Protein AF-B2ID22-F1 (afdb_monomer_lite)

Secondary structure (DSSP, 8-state):
---PPP---PPP---------TTHHHHT-HHHHHHHHHHHHHHHHHHHHHHHHHHHHHHHHHHHHHTT--HHHHHHHHHHHHS-HHHHHHHHHHHHHHHHHTT-

pLDDT: mean 85.1, std 17.38, range [48.84, 98.69]

Organism: Beijerinckia indica subsp. indica (strain ATCC 9039 / DSM 1715 / NCIMB 8712) (NCBI:txid395963)

Sequence (104 aa):
MSEGNPGEASRGNGASRHGGSPHADIAETGVAAEELRQFVERVERLEEEKKALSDDIRDVYAEMKGRGFDVKVVRQIVRMRKQDHAERMEMEAILDLYMSALNM

InterPro domains:
  IPR018753 GapR-like [MF_00797] (27-104)
  IPR042103 Serine-tRNA synthetase, type1, N-terminal domain superfamily [G3DSA:1.10.287.40] (5-103)
  IPR046367 GapR-like, DNA-binding domain [NF010247] (29-104)
  IPR046367 GapR-like, DNA-binding domain [PF10073] (32-103)

Radius of gyration: 31.08 Å; chains: 1; bounding box: 65×51×79 Å

Foldseek 3Di:
DDDDDDDDDDDDDDDDDPPDPPVVVLVVDPVSVVVVVVVVVVVVVVVVVVVVVVVVVVVVLVVCVVVPHDSVVVVVVVVLVVDDPVVSVVVVVVVVVVCVVVVD

Structure (mmCIF, N/CA/C/O backbone):
data_AF-B2ID22-F1
#
_entry.id   AF-B2ID22-F1
#
loop_
_atom_site.group_PDB
_atom_site.id
_atom_site.type_symbol
_atom_site.label_atom_id
_atom_site.label_alt_id
_atom_site.label_comp_id
_atom_site.label_asym_id
_atom_site.label_entity_id
_atom_site.label_seq_id
_atom_site.pdbx_PDB_ins_code
_atom_site.Cartn_x
_atom_site.Cartn_y
_atom_site.Cartn_z
_atom_site.occupancy
_atom_site.B_iso_or_equiv
_atom_site.auth_seq_id
_atom_site.auth_comp_id
_atom_site.auth_asym_id
_atom_site.auth_atom_id
_atom_site.pdbx_PDB_model_num
ATOM 1 N N . MET A 1 1 ? 47.266 -33.633 54.637 1.00 51.62 1 MET A N 1
ATOM 2 C CA . MET A 1 1 ? 46.470 -33.108 53.509 1.00 51.62 1 MET A CA 1
ATOM 3 C C . MET A 1 1 ? 45.950 -31.734 53.893 1.00 51.62 1 MET A C 1
ATOM 5 O O . MET A 1 1 ? 45.006 -31.680 54.663 1.00 51.62 1 MET A O 1
ATOM 9 N N . SER A 1 2 ? 46.614 -30.664 53.449 1.00 50.59 2 SER A N 1
ATOM 10 C CA . SER A 1 2 ? 45.994 -29.369 53.121 1.00 50.59 2 SER A CA 1
ATOM 11 C C . SER A 1 2 ? 47.095 -28.434 52.608 1.00 50.59 2 SER A C 1
ATOM 13 O O . SER A 1 2 ? 47.870 -27.909 53.401 1.00 50.59 2 SER A O 1
ATOM 15 N N . GLU A 1 3 ? 47.195 -28.265 51.292 1.00 48.84 3 GLU A N 1
ATOM 16 C CA . GLU A 1 3 ? 47.912 -27.140 50.686 1.00 48.84 3 GLU A CA 1
ATOM 17 C C . GLU A 1 3 ? 46.856 -26.249 50.030 1.00 48.84 3 GLU A C 1
ATOM 19 O O . GLU A 1 3 ? 46.122 -26.680 49.141 1.00 48.84 3 GLU A O 1
ATOM 24 N N . GLY A 1 4 ? 46.718 -25.030 50.554 1.00 50.22 4 GLY A N 1
ATOM 25 C CA . GLY A 1 4 ? 45.844 -23.998 50.012 1.00 50.22 4 GLY A CA 1
ATOM 26 C C . GLY A 1 4 ? 46.515 -23.297 48.834 1.00 50.22 4 GLY A C 1
ATOM 27 O O . GLY A 1 4 ? 47.669 -22.887 48.924 1.00 50.22 4 GLY A O 1
ATOM 28 N N . ASN A 1 5 ? 45.777 -23.168 47.737 1.00 61.12 5 ASN A N 1
ATOM 29 C CA . ASN A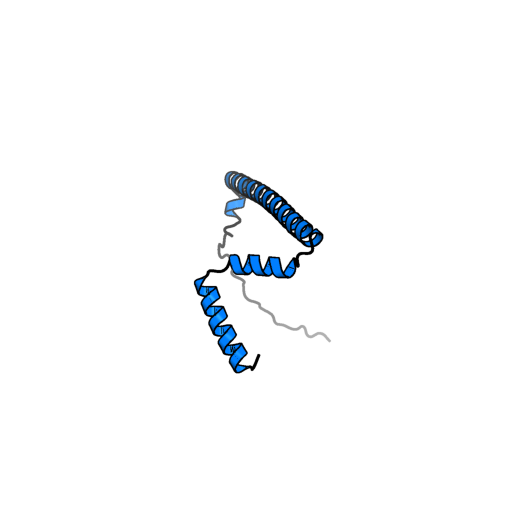 1 5 ? 46.194 -22.496 46.510 1.00 61.12 5 ASN A CA 1
ATOM 30 C C . ASN A 1 5 ? 46.266 -20.963 46.696 1.00 61.12 5 ASN A C 1
ATOM 32 O O . ASN A 1 5 ? 45.266 -20.378 47.124 1.00 61.12 5 ASN A O 1
ATOM 36 N N . PRO A 1 6 ? 47.374 -20.287 46.339 1.00 58.19 6 PRO A N 1
ATOM 37 C CA . PRO A 1 6 ? 47.434 -18.836 46.273 1.00 58.19 6 PRO A CA 1
ATOM 38 C C . PRO A 1 6 ? 47.383 -18.363 44.815 1.00 58.19 6 PRO A C 1
ATOM 40 O O . PRO A 1 6 ? 48.260 -18.679 44.014 1.00 58.19 6 PRO A O 1
ATOM 43 N N . GLY A 1 7 ? 46.407 -17.524 44.482 1.00 56.88 7 GLY A N 1
ATOM 44 C CA . GLY A 1 7 ? 46.483 -16.740 43.255 1.00 56.88 7 GLY A CA 1
ATOM 45 C C . GLY A 1 7 ? 45.133 -16.360 42.691 1.00 56.88 7 GLY A C 1
ATOM 46 O O . GLY A 1 7 ? 44.564 -17.119 41.925 1.00 56.88 7 GLY A O 1
ATOM 47 N N . GLU A 1 8 ? 44.681 -15.152 43.019 1.00 52.84 8 GLU A N 1
ATOM 48 C CA . GLU A 1 8 ? 44.087 -14.244 42.035 1.00 52.84 8 GLU A CA 1
ATOM 49 C C . GLU A 1 8 ? 43.996 -12.841 42.644 1.00 52.84 8 GLU A C 1
ATOM 51 O O . GLU A 1 8 ? 43.046 -12.464 43.326 1.00 52.84 8 GLU A O 1
ATOM 56 N N . ALA A 1 9 ? 45.043 -12.050 42.408 1.00 58.06 9 ALA A N 1
ATOM 57 C CA . ALA A 1 9 ? 44.941 -10.603 42.457 1.00 58.06 9 ALA A CA 1
ATOM 58 C C . ALA A 1 9 ? 44.349 -10.149 41.118 1.00 58.06 9 ALA A C 1
ATOM 60 O O . ALA A 1 9 ? 45.064 -10.110 40.116 1.00 58.06 9 ALA A O 1
ATOM 61 N N . SER A 1 10 ? 43.058 -9.811 41.095 1.00 61.88 10 SER A N 1
ATOM 62 C CA . SER A 1 10 ? 42.459 -9.137 39.943 1.00 61.88 10 SER A CA 1
ATOM 63 C C . SER A 1 10 ? 42.327 -7.644 40.209 1.00 61.88 10 SER A C 1
ATOM 65 O O . SER A 1 10 ? 41.820 -7.192 41.236 1.00 61.88 10 SER A O 1
ATOM 67 N N . ARG A 1 11 ? 42.904 -6.902 39.268 1.00 57.47 11 ARG A N 1
ATOM 68 C CA . ARG A 1 11 ? 43.111 -5.459 39.245 1.00 57.47 11 ARG A CA 1
ATOM 69 C C . ARG A 1 11 ? 41.788 -4.713 39.077 1.00 57.47 11 ARG A C 1
ATOM 71 O O . ARG A 1 11 ? 40.803 -5.252 38.587 1.00 57.47 11 ARG A O 1
ATOM 78 N N . GLY A 1 12 ? 41.817 -3.453 39.504 1.00 55.56 12 GLY A N 1
ATOM 79 C CA . GLY A 1 12 ? 40.656 -2.589 39.648 1.00 55.56 12 GLY A CA 1
ATOM 80 C C . GLY A 1 12 ? 39.870 -2.337 38.366 1.00 55.56 12 GLY A C 1
ATOM 81 O O . GLY A 1 12 ? 40.413 -2.292 37.264 1.00 55.56 12 GLY A O 1
ATOM 82 N N . ASN A 1 13 ? 38.576 -2.102 38.555 1.00 54.66 13 ASN A N 1
ATOM 83 C CA . ASN A 1 13 ? 37.681 -1.654 37.508 1.00 54.66 13 ASN A CA 1
ATOM 84 C C . ASN A 1 13 ? 37.398 -0.161 37.701 1.00 54.66 13 ASN A C 1
ATOM 86 O O . ASN A 1 13 ? 36.584 0.237 38.535 1.00 54.66 13 ASN A O 1
ATOM 90 N N . GLY A 1 14 ? 38.111 0.668 36.939 1.00 55.44 14 GLY A N 1
ATOM 91 C CA . GLY A 1 14 ? 37.731 2.053 36.715 1.00 55.44 14 GLY A CA 1
ATOM 92 C C . GLY A 1 14 ? 36.517 2.087 35.794 1.00 55.44 14 GLY A C 1
ATOM 93 O O . GLY A 1 14 ? 36.643 1.844 34.598 1.00 55.44 14 GLY A O 1
ATOM 94 N N . ALA A 1 15 ? 35.350 2.410 36.339 1.00 55.28 15 ALA A N 1
ATOM 95 C CA . ALA A 1 15 ? 34.157 2.659 35.546 1.00 55.28 15 ALA A CA 1
ATOM 96 C C . ALA A 1 15 ? 33.363 3.818 36.154 1.00 55.28 15 ALA A C 1
ATOM 98 O O . ALA A 1 15 ? 32.457 3.631 36.955 1.00 55.28 15 ALA A O 1
ATOM 99 N N . SER A 1 16 ? 33.702 5.035 35.742 1.00 57.19 16 SER A N 1
ATOM 100 C CA . SER A 1 16 ? 32.707 6.099 35.646 1.00 57.19 16 SER A CA 1
ATOM 101 C C . SER A 1 16 ? 33.025 6.928 34.412 1.00 57.19 16 SER A C 1
ATOM 103 O O . SER A 1 16 ? 33.708 7.948 34.455 1.00 57.19 16 SER A O 1
ATOM 105 N N . ARG A 1 17 ? 32.596 6.404 33.261 1.00 56.25 17 ARG A N 1
ATOM 106 C CA . ARG A 1 17 ? 32.366 7.223 32.077 1.00 56.25 17 ARG A CA 1
ATOM 107 C C . ARG A 1 17 ? 30.904 7.623 32.144 1.00 56.25 17 ARG A C 1
ATOM 109 O O . ARG A 1 17 ? 30.027 6.773 32.039 1.00 56.25 17 ARG A O 1
ATOM 116 N N . HIS A 1 18 ? 30.686 8.906 32.389 1.00 57.88 18 HIS A N 1
ATOM 117 C CA . HIS A 1 18 ? 29.400 9.577 32.337 1.00 57.88 18 HIS A CA 1
ATOM 118 C C . HIS A 1 18 ? 28.819 9.415 30.923 1.00 57.88 18 HIS A C 1
ATOM 120 O O . HIS A 1 18 ? 29.124 10.182 30.016 1.00 57.88 18 HIS A O 1
ATOM 126 N N . GLY A 1 19 ? 28.071 8.335 30.718 1.00 53.31 19 GLY A N 1
ATOM 127 C CA . GLY A 1 19 ? 27.267 8.074 29.534 1.00 53.31 19 GLY A CA 1
ATOM 128 C C . GLY A 1 19 ? 25.810 8.130 29.951 1.00 53.31 19 GLY A C 1
ATOM 129 O O . GLY A 1 19 ? 25.182 7.086 30.104 1.00 53.31 19 GLY A O 1
ATOM 130 N N . GLY A 1 20 ? 25.307 9.340 30.214 1.00 57.25 20 GLY A N 1
ATOM 131 C CA . GLY A 1 20 ? 23.869 9.556 30.336 1.00 57.25 20 GLY A CA 1
ATOM 132 C C . GLY A 1 20 ? 23.217 9.047 29.057 1.00 57.25 20 GLY A C 1
ATOM 133 O O . GLY A 1 20 ? 23.599 9.451 27.958 1.00 57.25 20 GLY A O 1
ATOM 134 N N . SER A 1 21 ? 22.329 8.063 29.189 1.00 61.16 21 SER A N 1
ATOM 135 C CA . SER A 1 21 ? 21.613 7.534 28.036 1.00 61.16 21 SER A CA 1
ATOM 136 C C . SER A 1 21 ? 20.686 8.645 27.538 1.00 61.16 21 SER A C 1
ATOM 138 O O . SER A 1 21 ? 19.933 9.159 28.363 1.00 61.16 21 SER A O 1
ATOM 140 N N . PRO A 1 22 ? 20.672 8.999 26.240 1.00 61.78 22 PRO A N 1
ATOM 141 C CA . PRO A 1 22 ? 19.828 10.081 25.711 1.00 61.78 22 PRO A CA 1
ATOM 142 C C . PRO A 1 22 ? 18.323 9.857 25.954 1.00 61.78 22 PRO A C 1
ATOM 144 O O . PRO A 1 22 ? 17.510 10.753 25.763 1.00 61.78 22 PRO A O 1
ATOM 147 N N . HIS A 1 23 ? 17.941 8.653 26.386 1.00 63.31 23 HIS A N 1
ATOM 148 C CA . HIS A 1 23 ? 16.588 8.299 26.801 1.00 63.31 23 HIS A CA 1
ATOM 149 C C . HIS A 1 23 ? 16.243 8.707 28.244 1.00 63.31 23 HIS A C 1
ATOM 151 O O . HIS A 1 23 ? 15.065 8.879 28.545 1.00 63.31 23 HIS A O 1
ATOM 157 N N . ALA A 1 24 ? 17.232 8.862 29.133 1.00 61.66 24 ALA A N 1
ATOM 158 C CA . ALA A 1 24 ? 17.008 9.273 30.520 1.00 61.66 24 ALA A CA 1
ATOM 159 C C . ALA A 1 24 ? 16.528 10.733 30.596 1.00 61.66 24 ALA A C 1
ATOM 161 O O . ALA A 1 24 ? 15.587 11.029 31.326 1.00 61.66 24 ALA A O 1
ATOM 162 N N . ASP A 1 25 ? 17.084 11.603 29.747 1.00 61.81 25 ASP A N 1
ATOM 163 C CA . ASP A 1 25 ? 16.738 13.030 29.681 1.00 61.81 25 ASP A CA 1
ATOM 164 C C . ASP A 1 25 ? 15.284 13.271 29.216 1.00 61.81 25 ASP A C 1
ATOM 166 O O . ASP A 1 25 ? 14.637 14.238 29.617 1.00 61.81 25 ASP A O 1
ATOM 170 N N . ILE A 1 26 ? 14.733 12.359 28.402 1.00 66.88 26 ILE A N 1
ATOM 171 C CA . ILE A 1 26 ? 13.332 12.391 27.942 1.00 66.88 26 ILE A CA 1
ATOM 172 C C . ILE A 1 26 ? 12.383 12.015 29.091 1.00 66.88 26 ILE A C 1
ATOM 174 O O . ILE A 1 26 ? 11.299 12.579 29.211 1.00 66.88 26 ILE A O 1
ATOM 178 N N . ALA A 1 27 ? 12.780 11.081 29.959 1.00 62.94 27 ALA A N 1
ATOM 179 C CA . ALA A 1 27 ? 11.942 10.608 31.060 1.00 62.94 27 ALA A CA 1
ATOM 180 C C . ALA A 1 27 ? 11.820 11.621 32.216 1.00 62.94 27 ALA A C 1
ATOM 182 O O . ALA A 1 27 ? 10.834 11.587 32.950 1.00 62.94 27 ALA A O 1
ATOM 183 N N . GLU A 1 28 ? 12.790 12.526 32.382 1.00 64.06 28 GLU A N 1
ATOM 184 C CA . GLU A 1 28 ? 12.825 13.471 33.508 1.00 64.06 28 GLU A CA 1
ATOM 185 C C . GLU A 1 28 ? 11.947 14.722 33.316 1.00 64.06 28 GLU A C 1
ATOM 187 O O . GLU A 1 28 ? 11.702 15.450 34.280 1.00 64.06 28 GLU A O 1
ATOM 192 N N . THR A 1 29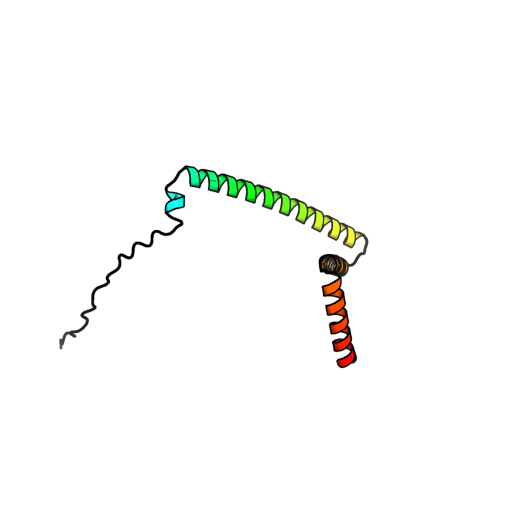 ? 11.410 14.973 32.114 1.00 71.38 29 THR A N 1
ATOM 193 C CA . THR A 1 29 ? 10.598 16.173 31.847 1.00 71.38 29 THR A CA 1
ATOM 194 C C . THR A 1 29 ? 9.130 15.833 31.561 1.00 71.38 29 THR A C 1
ATOM 196 O O . THR A 1 29 ? 8.797 15.088 30.644 1.00 71.38 29 THR A O 1
ATOM 199 N N . GLY A 1 30 ? 8.202 16.425 32.324 1.00 76.38 30 GLY A N 1
ATOM 200 C CA . GLY A 1 30 ? 6.757 16.225 32.117 1.00 76.38 30 GLY A CA 1
ATOM 201 C C . GLY A 1 30 ? 6.252 16.686 30.739 1.00 76.38 30 GLY A C 1
ATOM 202 O O . GLY A 1 30 ? 5.253 16.166 30.250 1.00 76.38 30 GLY A O 1
ATOM 203 N N . VAL A 1 31 ? 6.968 17.614 30.091 1.00 80.25 31 VAL A N 1
ATOM 204 C CA . VAL A 1 31 ? 6.694 18.064 28.714 1.00 80.25 31 VAL A CA 1
ATOM 205 C C . VAL A 1 31 ? 6.997 16.956 27.700 1.00 80.25 31 VAL A C 1
ATOM 207 O O . VAL A 1 31 ? 6.191 16.727 26.804 1.00 80.25 31 VAL A O 1
ATOM 210 N N . ALA A 1 32 ? 8.098 16.218 27.870 1.00 85.12 32 ALA A N 1
ATOM 211 C CA . ALA A 1 32 ? 8.446 15.115 26.977 1.00 85.12 32 ALA A CA 1
ATOM 212 C C . ALA A 1 32 ? 7.477 13.928 27.102 1.00 85.12 32 ALA A C 1
ATOM 214 O O . ALA A 1 32 ? 7.164 13.277 26.106 1.00 85.12 32 ALA A O 1
ATOM 215 N N . ALA A 1 33 ? 6.944 13.669 28.301 1.00 85.94 33 ALA A N 1
ATOM 216 C CA . ALA A 1 33 ? 5.898 12.662 28.487 1.00 85.94 33 ALA A CA 1
ATOM 217 C C . ALA A 1 33 ? 4.597 13.030 27.748 1.00 85.94 33 ALA A C 1
ATOM 219 O O . ALA A 1 33 ? 3.938 12.160 27.181 1.00 85.94 33 ALA A O 1
ATOM 220 N N . GLU A 1 34 ? 4.234 14.314 27.732 1.00 89.81 34 GLU A N 1
ATOM 221 C CA . GLU A 1 34 ? 3.059 14.808 27.011 1.00 89.81 34 GLU A CA 1
ATOM 222 C C . GLU A 1 34 ? 3.244 14.749 25.490 1.00 89.81 34 GLU A C 1
ATOM 224 O O . GLU A 1 34 ? 2.368 14.264 24.776 1.00 89.81 34 GLU A O 1
ATOM 229 N N . GLU A 1 35 ? 4.410 15.157 24.992 1.00 91.50 35 GLU A N 1
ATOM 230 C CA . GLU A 1 35 ? 4.750 15.060 23.572 1.00 91.50 35 GLU A CA 1
ATOM 231 C C . GLU A 1 35 ? 4.753 13.599 23.085 1.00 91.50 35 GLU A C 1
ATOM 233 O O . GLU A 1 35 ? 4.191 13.284 22.032 1.00 91.50 35 GLU A O 1
ATOM 238 N N . LEU A 1 36 ? 5.304 12.676 23.883 1.00 91.25 36 LEU A N 1
ATOM 239 C CA . LEU A 1 36 ? 5.263 11.245 23.581 1.00 91.25 36 LEU A CA 1
AT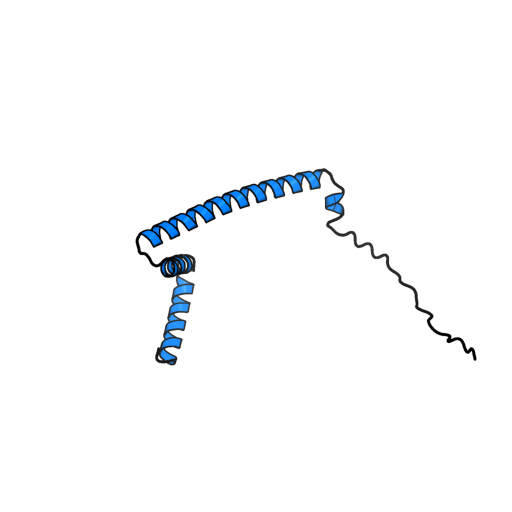OM 240 C C . LEU A 1 36 ? 3.823 10.718 23.499 1.00 91.25 36 LEU A C 1
ATOM 242 O O . LEU A 1 36 ? 3.512 9.980 22.564 1.00 91.25 36 LEU A O 1
ATOM 246 N N . ARG A 1 37 ? 2.938 11.108 24.430 1.00 93.62 37 ARG A N 1
ATOM 247 C CA . ARG A 1 37 ? 1.512 10.731 24.376 1.00 93.62 37 ARG A CA 1
ATOM 248 C C . ARG A 1 37 ? 0.861 11.188 23.075 1.00 93.62 37 ARG A C 1
ATOM 250 O O . ARG A 1 37 ? 0.234 10.375 22.403 1.00 93.62 37 ARG A O 1
ATOM 257 N N . GLN A 1 38 ? 1.092 12.433 22.662 1.00 96.81 38 GLN A N 1
ATOM 258 C CA . GLN A 1 38 ? 0.543 12.963 21.410 1.00 96.81 38 GLN A CA 1
ATOM 259 C C . GLN A 1 38 ? 1.044 12.198 20.176 1.00 96.81 38 GLN A C 1
ATOM 261 O O . GLN A 1 38 ? 0.275 11.950 19.242 1.00 96.81 38 GLN A O 1
ATOM 266 N N . PHE A 1 39 ? 2.320 11.793 20.157 1.00 97.56 39 PHE A N 1
ATOM 267 C CA . PHE A 1 39 ? 2.841 10.937 19.090 1.00 97.56 39 PHE A CA 1
ATOM 268 C C . PHE A 1 39 ? 2.182 9.555 19.082 1.00 97.56 39 PHE A C 1
ATOM 270 O O . PHE A 1 39 ? 1.789 9.094 18.010 1.00 97.56 39 PHE A O 1
ATOM 277 N N . VAL A 1 40 ? 2.038 8.916 20.247 1.00 98.06 40 VAL A N 1
ATOM 278 C CA . VAL A 1 40 ? 1.406 7.592 20.378 1.00 98.06 40 VAL A CA 1
ATOM 279 C C . VAL A 1 40 ? -0.043 7.635 19.901 1.00 98.06 40 VAL A C 1
ATOM 281 O O . VAL A 1 40 ? -0.391 6.891 18.989 1.00 98.06 40 VAL A O 1
ATOM 284 N N . GLU A 1 41 ? -0.850 8.566 20.408 1.00 98.44 41 GLU A N 1
ATOM 285 C CA . GLU A 1 41 ? -2.262 8.712 20.023 1.00 98.44 41 GLU A CA 1
ATOM 286 C C . GLU A 1 41 ? -2.425 8.949 18.514 1.00 98.44 41 GLU A C 1
ATOM 288 O O . GLU A 1 41 ? -3.328 8.418 17.861 1.00 98.44 41 GLU A O 1
ATOM 293 N N . ARG A 1 42 ? -1.521 9.735 17.914 1.00 98.50 42 ARG A N 1
ATOM 294 C CA . ARG A 1 42 ? -1.520 9.964 16.467 1.00 98.50 42 ARG A CA 1
ATOM 295 C C . ARG A 1 42 ? -1.169 8.696 15.686 1.00 98.50 42 ARG A C 1
ATOM 297 O O . ARG A 1 42 ? -1.762 8.476 14.631 1.00 98.50 42 ARG A O 1
ATOM 304 N N . VAL A 1 43 ? -0.214 7.893 16.156 1.00 98.50 43 VAL A N 1
ATOM 305 C CA . VAL A 1 43 ? 0.155 6.617 15.521 1.00 98.50 43 VAL A CA 1
ATOM 306 C C . VAL A 1 43 ? -0.978 5.603 15.638 1.00 98.50 43 VAL A C 1
ATOM 308 O O . VAL A 1 43 ? -1.299 4.963 14.641 1.00 98.50 43 VAL A O 1
ATOM 311 N N . GLU A 1 44 ? -1.617 5.489 16.801 1.00 98.50 44 GLU A N 1
ATOM 312 C CA . GLU A 1 44 ? -2.743 4.572 17.014 1.00 98.50 44 GLU A CA 1
ATOM 313 C C . GLU A 1 44 ? -3.898 4.877 16.059 1.00 98.50 44 GLU A C 1
ATOM 315 O O . GLU A 1 44 ? -4.351 3.983 15.344 1.00 98.50 44 GLU A O 1
ATOM 320 N N . ARG A 1 45 ? -4.284 6.153 15.933 1.00 98.56 45 ARG A N 1
ATOM 321 C CA . ARG A 1 45 ? -5.298 6.568 14.953 1.00 98.56 45 ARG A CA 1
ATOM 322 C C . ARG A 1 45 ? -4.904 6.200 13.517 1.00 98.56 45 ARG A C 1
ATOM 324 O O . ARG A 1 45 ? -5.729 5.696 12.761 1.00 98.56 45 ARG A O 1
ATOM 331 N N . LEU A 1 46 ? -3.645 6.424 13.130 1.00 98.69 46 LEU A N 1
ATOM 332 C CA . LEU A 1 46 ? -3.161 6.074 11.788 1.00 98.69 46 LEU A CA 1
ATOM 333 C C . LEU A 1 46 ? -3.141 4.556 11.545 1.00 98.69 46 LEU A C 1
ATOM 335 O O . LEU A 1 46 ? -3.403 4.115 10.426 1.00 98.69 46 LEU A O 1
ATOM 339 N N . GLU A 1 47 ? -2.846 3.743 12.561 1.00 98.62 47 GLU A N 1
ATOM 340 C CA . GLU A 1 47 ? -2.917 2.281 12.455 1.00 98.62 47 GLU A CA 1
ATOM 341 C C . GLU A 1 47 ? -4.368 1.788 12.338 1.00 98.62 47 GLU A C 1
ATOM 343 O O . GLU A 1 47 ? -4.634 0.864 11.564 1.00 98.62 47 GLU A O 1
ATOM 348 N N . GLU A 1 48 ? -5.325 2.429 13.013 1.00 98.50 48 GLU A N 1
ATOM 349 C CA . GLU A 1 48 ? -6.755 2.154 12.827 1.00 98.50 48 GLU A CA 1
ATOM 350 C C . GLU A 1 48 ? -7.223 2.492 11.403 1.00 98.50 48 GLU A C 1
ATOM 352 O O . GLU A 1 48 ? -7.843 1.653 10.744 1.00 98.50 48 GLU A O 1
ATOM 357 N N . GLU A 1 49 ? -6.865 3.671 10.883 1.00 98.50 49 GLU A N 1
ATOM 358 C CA . GLU A 1 49 ? -7.171 4.083 9.504 1.00 98.50 49 GLU A CA 1
ATOM 359 C C . GLU A 1 49 ? -6.551 3.120 8.475 1.00 98.50 49 GLU A C 1
ATOM 361 O O . GLU A 1 49 ? -7.209 2.671 7.532 1.00 98.50 49 GLU A O 1
ATOM 366 N N . LYS A 1 50 ? -5.286 2.733 8.679 1.00 98.19 50 LYS A N 1
ATOM 367 C CA . LYS A 1 50 ? -4.582 1.756 7.837 1.00 98.19 50 LYS A CA 1
ATOM 368 C C . LYS A 1 50 ? -5.245 0.384 7.875 1.00 98.19 50 LYS A C 1
ATOM 370 O O . LYS A 1 50 ? -5.282 -0.295 6.843 1.00 98.19 50 LYS A O 1
ATOM 375 N N . LYS A 1 51 ? -5.751 -0.042 9.034 1.00 98.25 51 LYS A N 1
ATOM 376 C CA . LYS A 1 51 ? -6.496 -1.294 9.170 1.00 98.25 51 LYS A CA 1
ATOM 377 C C . LYS A 1 51 ? -7.806 -1.221 8.395 1.00 98.25 51 LYS A C 1
ATOM 379 O O . LYS A 1 51 ? -8.032 -2.097 7.570 1.00 98.25 51 LYS A O 1
ATOM 384 N N . ALA A 1 52 ? -8.602 -0.168 8.578 1.00 98.44 52 ALA A N 1
ATOM 385 C CA . ALA A 1 52 ? -9.849 0.024 7.837 1.00 98.44 52 ALA A CA 1
ATOM 386 C C . ALA A 1 52 ? -9.617 -0.035 6.316 1.00 98.44 52 ALA A C 1
ATOM 388 O O . ALA A 1 52 ? -10.241 -0.832 5.622 1.00 98.44 52 ALA A O 1
ATOM 389 N N . LEU A 1 53 ? -8.611 0.688 5.814 1.00 98.50 53 LEU A N 1
ATOM 390 C CA . LEU A 1 53 ? -8.259 0.660 4.393 1.00 98.50 53 LEU A CA 1
ATOM 391 C C . LEU A 1 53 ? -7.777 -0.725 3.924 1.00 98.50 53 LEU A C 1
ATOM 393 O O . LEU A 1 53 ? -8.051 -1.150 2.802 1.00 98.50 53 LEU A O 1
ATOM 397 N N . SER A 1 54 ? -7.030 -1.440 4.767 1.00 98.25 54 SER A N 1
ATOM 398 C CA . SER A 1 54 ? -6.586 -2.804 4.461 1.00 98.25 54 SER A CA 1
ATOM 399 C C . SER A 1 54 ? -7.760 -3.776 4.373 1.00 98.25 54 SER A C 1
ATOM 401 O O . SER A 1 54 ? -7.715 -4.706 3.565 1.00 98.25 54 SER A O 1
ATOM 403 N N . ASP A 1 55 ? -8.790 -3.575 5.187 1.00 98.62 55 ASP A N 1
ATOM 404 C CA . ASP A 1 55 ? -10.003 -4.388 5.218 1.00 98.62 55 ASP A CA 1
ATOM 405 C C . ASP A 1 55 ? -10.833 -4.127 3.956 1.00 98.62 55 ASP A C 1
ATOM 407 O O . ASP A 1 55 ? -11.132 -5.078 3.233 1.00 98.62 55 ASP A O 1
ATOM 411 N N . ASP A 1 56 ? -11.024 -2.860 3.582 1.00 98.69 56 ASP A N 1
ATOM 412 C CA . ASP A 1 56 ? -11.680 -2.474 2.327 1.00 98.69 56 ASP A CA 1
ATOM 413 C C . ASP A 1 56 ? -10.983 -3.090 1.099 1.00 98.69 56 ASP A C 1
ATOM 415 O O . ASP A 1 56 ? -11.617 -3.661 0.208 1.00 98.69 56 ASP A O 1
ATOM 419 N N . ILE A 1 57 ? -9.645 -3.047 1.051 1.00 98.25 57 ILE A N 1
ATOM 420 C CA . ILE A 1 57 ? -8.867 -3.675 -0.030 1.00 98.25 57 ILE A CA 1
ATOM 421 C C . ILE A 1 57 ? -9.101 -5.194 -0.068 1.00 98.25 57 ILE A C 1
ATOM 423 O O . ILE A 1 57 ? -9.156 -5.787 -1.153 1.00 98.25 57 ILE A O 1
ATOM 427 N N . ARG A 1 58 ? -9.208 -5.853 1.094 1.00 98.25 58 ARG A N 1
ATOM 428 C CA . ARG A 1 58 ? -9.488 -7.296 1.167 1.00 98.25 58 ARG A CA 1
ATOM 429 C C . ARG A 1 58 ? -10.872 -7.615 0.616 1.00 98.25 58 ARG A C 1
ATOM 431 O O . ARG A 1 58 ? -10.979 -8.582 -0.142 1.00 98.25 58 ARG A O 1
ATOM 438 N N . ASP A 1 59 ? -11.869 -6.798 0.924 1.00 98.56 59 ASP A N 1
ATOM 439 C CA . ASP A 1 59 ? -13.240 -6.985 0.453 1.00 98.56 59 ASP A CA 1
ATOM 440 C C . ASP A 1 59 ? -13.346 -6.810 -1.065 1.00 98.56 59 ASP A C 1
ATOM 442 O O . ASP A 1 59 ? -13.938 -7.658 -1.735 1.00 98.56 59 ASP A O 1
ATOM 446 N N . VAL A 1 60 ? -12.649 -5.828 -1.650 1.00 98.50 60 VAL A N 1
ATOM 447 C CA . VAL A 1 60 ? -12.569 -5.683 -3.118 1.00 98.50 60 VAL A CA 1
ATOM 448 C C . VAL A 1 60 ? -11.952 -6.924 -3.773 1.00 98.50 60 VAL A C 1
ATOM 450 O O . VAL A 1 60 ? -12.459 -7.428 -4.778 1.00 98.50 60 VAL A O 1
ATOM 453 N N . TYR A 1 61 ? -10.869 -7.473 -3.212 1.00 98.44 61 TYR A N 1
ATOM 454 C CA . TYR A 1 61 ? -10.295 -8.718 -3.735 1.00 98.44 61 TYR A CA 1
ATOM 455 C C . TYR A 1 61 ? -11.240 -9.918 -3.567 1.00 98.44 61 TYR A C 1
ATOM 457 O O . TYR A 1 61 ? -11.249 -10.810 -4.420 1.00 98.44 61 TYR A O 1
ATOM 465 N N . ALA A 1 62 ? -12.029 -9.966 -2.493 1.00 98.38 62 ALA A N 1
ATOM 466 C CA . ALA A 1 62 ? -13.028 -11.011 -2.289 1.00 98.38 62 ALA A CA 1
ATOM 467 C C . ALA A 1 62 ? -14.172 -10.904 -3.312 1.00 98.38 62 ALA A C 1
ATOM 469 O O . ALA A 1 62 ? -14.561 -11.917 -3.899 1.00 98.38 62 ALA A O 1
ATOM 470 N N . GLU A 1 63 ? -14.642 -9.691 -3.605 1.00 98.56 63 GLU A N 1
ATOM 471 C CA . GLU A 1 63 ? -15.634 -9.407 -4.645 1.00 98.56 63 GLU A CA 1
ATOM 472 C C . GLU A 1 63 ? -15.138 -9.856 -6.027 1.00 98.56 63 GLU A C 1
ATOM 474 O O . GLU A 1 63 ? -15.845 -10.560 -6.752 1.00 98.56 63 GLU A O 1
ATOM 479 N N . MET A 1 64 ? -13.887 -9.532 -6.372 1.00 98.50 64 MET A N 1
ATOM 480 C CA . MET A 1 64 ? -13.245 -9.999 -7.606 1.00 98.50 64 MET A CA 1
ATOM 481 C C . MET A 1 64 ? -13.236 -11.528 -7.701 1.00 98.50 64 MET A C 1
ATOM 483 O O . MET A 1 64 ? -13.569 -12.087 -8.747 1.00 98.50 64 MET A O 1
ATOM 487 N N . LYS A 1 65 ? -12.911 -12.220 -6.603 1.00 97.88 65 LYS A N 1
ATOM 488 C CA . LYS A 1 65 ? -12.938 -13.686 -6.557 1.00 97.88 65 LYS A CA 1
ATOM 489 C C . LYS A 1 65 ? -14.347 -14.235 -6.794 1.00 97.88 65 LYS A C 1
ATOM 491 O O . LYS A 1 65 ? -14.501 -15.177 -7.564 1.00 97.88 65 LYS A O 1
ATOM 496 N N . GLY A 1 66 ? -15.367 -13.642 -6.168 1.00 98.12 66 GLY A N 1
ATOM 497 C CA . GLY A 1 66 ? -16.772 -14.024 -6.361 1.00 98.12 66 GLY A CA 1
ATOM 498 C C . GLY A 1 66 ? -17.262 -13.828 -7.800 1.00 98.12 66 GLY A C 1
ATOM 499 O O . GLY A 1 66 ? -18.132 -14.559 -8.262 1.00 98.12 66 GLY A O 1
ATOM 500 N N . ARG A 1 67 ? -16.650 -12.890 -8.531 1.00 98.44 67 ARG A N 1
ATOM 501 C CA . ARG A 1 67 ? -16.894 -12.634 -9.960 1.00 98.44 67 ARG A CA 1
ATOM 502 C C . ARG A 1 67 ? -16.054 -13.498 -10.909 1.00 98.44 67 ARG A C 1
ATOM 504 O O . ARG A 1 67 ? -16.190 -13.357 -12.119 1.00 98.44 67 ARG A O 1
ATOM 511 N N . GLY A 1 68 ? -15.201 -14.379 -10.386 1.00 98.06 68 GLY A N 1
ATOM 512 C CA . GLY A 1 68 ? -14.392 -15.307 -11.183 1.00 98.06 68 GLY A CA 1
ATOM 513 C C . GLY A 1 68 ? -13.032 -14.772 -11.642 1.00 98.06 68 GLY A C 1
ATOM 514 O O . GLY A 1 68 ? -12.380 -15.420 -12.457 1.00 98.06 68 GLY A O 1
ATOM 515 N N . PHE A 1 69 ? -12.568 -13.628 -11.132 1.00 98.50 69 PHE A N 1
ATOM 516 C CA . PHE A 1 69 ? -11.218 -13.138 -11.429 1.00 98.50 69 PHE A CA 1
ATOM 517 C C . PHE A 1 69 ? -10.149 -13.885 -10.614 1.00 98.50 69 PHE A C 1
ATOM 51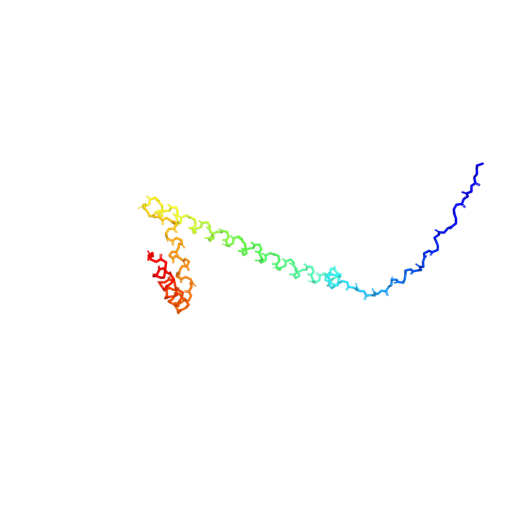9 O O . PHE A 1 69 ? -10.332 -14.165 -9.425 1.00 98.50 69 PHE A O 1
ATOM 526 N N . ASP A 1 70 ? -8.982 -14.131 -11.221 1.00 98.00 70 ASP A N 1
ATOM 527 C CA . ASP A 1 70 ? -7.811 -14.633 -10.495 1.00 98.00 70 ASP A CA 1
ATOM 528 C C . ASP A 1 70 ? -7.154 -13.505 -9.682 1.00 98.00 70 ASP A C 1
ATOM 530 O O . ASP A 1 70 ? -6.396 -12.671 -10.185 1.00 98.00 70 ASP A O 1
ATOM 534 N N . VAL A 1 71 ? -7.424 -13.505 -8.377 1.00 98.00 71 VAL A N 1
ATOM 535 C CA . VAL A 1 71 ? -6.896 -12.515 -7.429 1.00 98.00 71 VAL A CA 1
ATOM 536 C C . VAL A 1 71 ? -5.362 -12.500 -7.374 1.00 98.00 71 VAL A C 1
ATOM 538 O O . VAL A 1 71 ? -4.780 -11.449 -7.100 1.00 98.00 71 VAL A O 1
ATOM 541 N N . LYS A 1 72 ? -4.672 -13.622 -7.629 1.00 97.25 72 LYS A N 1
ATOM 542 C CA . LYS A 1 72 ? -3.199 -13.655 -7.628 1.00 97.25 72 LYS A CA 1
ATOM 543 C C . LYS A 1 72 ? -2.647 -12.856 -8.803 1.00 97.25 72 LYS A C 1
ATOM 545 O O . LYS A 1 72 ? -1.754 -12.033 -8.599 1.00 97.25 72 LYS A O 1
ATOM 550 N N . VAL A 1 73 ? -3.229 -13.041 -9.988 1.00 98.12 73 VAL A N 1
ATOM 551 C CA . VAL A 1 73 ? -2.862 -12.289 -11.197 1.00 98.12 73 VAL A CA 1
ATOM 552 C C . VAL A 1 73 ? -3.173 -10.804 -11.014 1.00 98.12 73 VAL A C 1
ATOM 554 O O . VAL A 1 73 ? -2.316 -9.961 -11.273 1.00 98.12 73 VAL A O 1
ATOM 557 N N . VAL A 1 74 ? -4.340 -10.451 -10.465 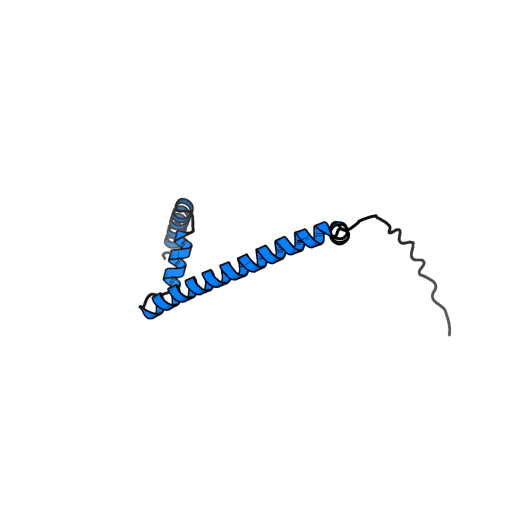1.00 97.81 74 VAL A N 1
ATOM 558 C CA . VAL A 1 74 ? -4.677 -9.038 -10.201 1.00 97.81 74 VAL A CA 1
ATOM 559 C C . VAL A 1 74 ? -3.693 -8.394 -9.216 1.00 97.81 74 VAL A C 1
ATOM 561 O O . VAL A 1 74 ? -3.238 -7.273 -9.445 1.00 97.81 74 VAL A O 1
ATOM 564 N N . ARG A 1 75 ? -3.284 -9.093 -8.148 1.00 97.12 75 ARG A N 1
ATOM 565 C CA . ARG A 1 75 ? -2.249 -8.588 -7.224 1.00 97.12 75 ARG A CA 1
ATOM 566 C C . ARG A 1 75 ? -0.911 -8.356 -7.923 1.00 97.12 75 ARG A C 1
ATOM 568 O O . ARG A 1 75 ? -0.217 -7.397 -7.583 1.00 97.12 75 ARG A O 1
ATOM 575 N N . GLN A 1 76 ? -0.542 -9.208 -8.879 1.00 96.31 76 GLN A N 1
ATOM 576 C CA . GLN A 1 76 ? 0.646 -8.996 -9.703 1.00 96.31 76 GLN A CA 1
ATOM 577 C C . GLN A 1 76 ? 0.495 -7.737 -10.564 1.00 96.31 76 GLN A C 1
ATOM 579 O O . GLN A 1 76 ? 1.392 -6.900 -10.546 1.00 96.31 76 GLN A O 1
ATOM 584 N N . ILE A 1 77 ? -0.659 -7.530 -11.209 1.00 95.62 77 ILE A N 1
ATOM 585 C CA . ILE A 1 77 ? -0.955 -6.304 -11.971 1.00 95.62 77 ILE A CA 1
ATOM 586 C C . ILE A 1 77 ? -0.816 -5.059 -11.090 1.00 95.62 77 ILE A C 1
ATOM 588 O O . ILE A 1 77 ? -0.144 -4.106 -11.479 1.00 95.62 77 ILE A O 1
ATOM 592 N N . VAL A 1 78 ? -1.389 -5.060 -9.884 1.00 96.06 78 VAL A N 1
ATOM 593 C CA . VAL A 1 78 ? -1.275 -3.925 -8.952 1.00 96.06 78 VAL A CA 1
ATOM 594 C C . VAL A 1 78 ? 0.183 -3.657 -8.568 1.00 96.06 78 VAL A C 1
ATOM 596 O O . VAL A 1 78 ? 0.578 -2.497 -8.493 1.00 96.06 78 VAL A O 1
ATOM 599 N N . ARG A 1 79 ? 1.001 -4.697 -8.348 1.00 93.94 79 ARG A N 1
ATOM 600 C CA . ARG A 1 79 ? 2.442 -4.533 -8.081 1.00 93.94 79 ARG A CA 1
ATOM 601 C C . ARG A 1 79 ? 3.185 -3.954 -9.280 1.00 93.94 79 ARG A C 1
ATOM 603 O O . ARG A 1 79 ? 3.903 -2.978 -9.101 1.00 93.94 79 ARG A O 1
ATOM 610 N N . MET A 1 80 ? 2.961 -4.492 -10.479 1.00 91.31 80 MET A N 1
ATOM 611 C CA . MET A 1 80 ? 3.576 -3.984 -11.711 1.00 91.31 80 MET A CA 1
ATOM 612 C C . MET A 1 80 ? 3.235 -2.506 -11.920 1.00 91.31 80 MET A C 1
ATOM 614 O O . MET A 1 80 ? 4.116 -1.702 -12.194 1.00 91.31 80 MET A O 1
ATOM 618 N N . ARG A 1 81 ? 1.977 -2.112 -11.685 1.00 92.75 81 ARG A N 1
ATOM 619 C CA . ARG A 1 81 ? 1.520 -0.716 -11.809 1.00 92.75 81 ARG A CA 1
ATOM 620 C C . ARG A 1 81 ? 2.139 0.253 -10.798 1.00 92.75 81 ARG A C 1
ATOM 622 O O . ARG A 1 81 ? 2.058 1.454 -11.026 1.00 92.75 81 ARG A O 1
ATOM 629 N N . LYS A 1 82 ? 2.701 -0.240 -9.689 1.00 93.12 82 LYS A N 1
ATOM 630 C CA . LYS A 1 82 ? 3.414 0.585 -8.697 1.00 93.12 82 LYS A CA 1
ATOM 631 C C . LYS A 1 82 ? 4.883 0.811 -9.052 1.00 93.12 82 LYS A C 1
ATOM 633 O O . LYS A 1 82 ? 5.483 1.722 -8.497 1.00 93.12 82 LYS A O 1
ATOM 638 N N . GLN A 1 83 ? 5.455 -0.030 -9.909 1.00 89.12 83 GLN A N 1
ATOM 639 C CA . GLN A 1 83 ? 6.834 0.114 -10.371 1.00 89.12 83 GLN A CA 1
ATOM 640 C C . GLN A 1 83 ? 6.925 1.223 -11.415 1.00 89.12 83 GLN A C 1
ATOM 642 O O . GLN A 1 83 ? 5.984 1.400 -12.202 1.00 89.12 83 GLN A O 1
ATOM 647 N N . ASP A 1 84 ? 8.065 1.915 -11.445 1.00 92.31 84 ASP A N 1
ATOM 648 C CA . ASP A 1 84 ? 8.366 2.878 -12.497 1.00 92.31 84 ASP A CA 1
ATOM 649 C C . ASP A 1 84 ? 8.309 2.206 -13.877 1.00 92.31 84 ASP A C 1
ATOM 651 O O . ASP A 1 84 ? 8.646 1.031 -14.048 1.00 92.31 84 ASP A O 1
ATOM 655 N N . HIS A 1 85 ? 7.802 2.940 -14.867 1.00 89.25 85 HIS A N 1
ATOM 656 C CA . HIS A 1 85 ? 7.595 2.385 -16.199 1.00 89.25 85 HIS A CA 1
ATOM 657 C C . HIS A 1 85 ? 8.922 2.092 -16.904 1.00 89.25 85 HIS A C 1
ATOM 659 O O . HIS A 1 85 ? 9.028 1.069 -17.575 1.00 89.25 85 HIS A O 1
ATOM 665 N N . ALA A 1 86 ? 9.922 2.966 -16.767 1.00 92.06 86 ALA A N 1
ATOM 666 C CA . ALA A 1 86 ? 11.214 2.779 -17.413 1.00 92.06 86 ALA A CA 1
ATOM 667 C C . ALA A 1 86 ? 11.969 1.605 -16.781 1.00 92.06 86 ALA A C 1
ATOM 669 O O . ALA A 1 86 ? 12.423 0.726 -17.510 1.00 92.06 86 ALA A O 1
ATOM 670 N N . GLU A 1 87 ? 11.995 1.528 -15.446 1.00 92.31 87 GLU A N 1
ATOM 671 C CA . GLU A 1 87 ? 12.594 0.392 -14.727 1.00 92.31 87 GLU A CA 1
ATOM 672 C C . GLU A 1 87 ? 11.944 -0.941 -15.125 1.00 92.31 87 GLU A C 1
ATOM 674 O O . GLU A 1 87 ? 12.627 -1.947 -15.316 1.00 92.31 87 GLU A O 1
ATOM 679 N N . ARG A 1 88 ? 10.613 -0.966 -15.293 1.00 90.94 88 ARG A N 1
ATOM 680 C CA . ARG A 1 88 ? 9.900 -2.175 -15.724 1.00 90.94 88 ARG A CA 1
ATOM 681 C C . ARG A 1 88 ? 10.297 -2.602 -17.134 1.00 90.94 88 ARG A C 1
ATOM 683 O O . ARG A 1 88 ? 10.581 -3.776 -17.337 1.00 90.94 88 ARG A O 1
ATOM 690 N N . MET A 1 89 ? 10.337 -1.664 -18.078 1.00 92.94 89 MET A N 1
ATOM 691 C CA . MET A 1 89 ? 10.728 -1.945 -19.463 1.00 92.94 89 MET A CA 1
ATOM 692 C C . MET A 1 89 ? 12.171 -2.455 -19.557 1.00 92.94 89 MET A C 1
ATOM 694 O O . MET A 1 89 ? 12.453 -3.365 -20.332 1.00 92.94 89 MET A O 1
ATOM 698 N N . GLU A 1 90 ? 13.084 -1.893 -18.761 1.00 94.25 90 GLU A N 1
ATOM 699 C CA . GLU A 1 90 ? 14.472 -2.356 -18.695 1.00 94.25 90 GLU A CA 1
ATOM 700 C C . GLU A 1 90 ? 14.556 -3.790 -18.156 1.00 94.25 90 GLU A C 1
ATOM 702 O O . GLU A 1 90 ? 15.205 -4.644 -18.761 1.00 94.25 90 GLU A O 1
ATOM 707 N N . MET A 1 91 ? 13.844 -4.087 -17.063 1.00 92.38 91 MET A N 1
ATOM 708 C CA . MET A 1 91 ? 13.776 -5.445 -16.519 1.00 92.38 91 MET A CA 1
ATOM 709 C C . MET A 1 91 ? 13.153 -6.439 -17.503 1.00 92.38 91 MET A C 1
ATOM 711 O O . MET A 1 91 ? 13.652 -7.556 -17.611 1.00 92.38 91 MET A O 1
ATOM 715 N N . GLU A 1 92 ? 12.090 -6.058 -18.216 1.00 93.81 92 GLU A N 1
ATOM 716 C CA . GLU A 1 92 ? 11.454 -6.898 -19.240 1.00 93.81 92 GLU A CA 1
ATOM 717 C C . GLU A 1 92 ? 12.428 -7.206 -20.386 1.00 93.81 92 GLU A C 1
ATOM 719 O O . GLU A 1 92 ? 12.574 -8.365 -20.763 1.00 93.81 92 GLU A O 1
ATOM 724 N N . ALA A 1 93 ? 13.185 -6.215 -20.866 1.00 96.75 93 ALA A N 1
ATOM 725 C CA . ALA A 1 93 ? 14.194 -6.428 -21.905 1.00 96.75 93 ALA A CA 1
ATOM 726 C C . ALA A 1 93 ? 15.315 -7.388 -21.459 1.00 96.75 93 ALA A C 1
ATOM 728 O O . ALA A 1 93 ? 15.758 -8.240 -22.232 1.00 96.75 93 ALA A O 1
ATOM 729 N N . ILE A 1 94 ? 15.771 -7.272 -20.207 1.00 97.00 94 ILE A N 1
ATOM 730 C CA . ILE A 1 94 ? 16.776 -8.180 -19.632 1.00 97.00 94 ILE A CA 1
ATOM 731 C C . ILE A 1 94 ? 16.197 -9.588 -19.452 1.00 97.00 94 ILE A C 1
ATOM 733 O O . ILE A 1 94 ? 16.878 -10.578 -19.728 1.00 97.00 94 ILE A O 1
ATOM 737 N N . LEU A 1 95 ? 14.948 -9.691 -18.994 1.00 96.19 95 LEU A N 1
ATOM 738 C CA . LEU A 1 95 ? 14.267 -10.966 -18.807 1.00 96.19 95 LEU A CA 1
ATOM 739 C C . LEU A 1 95 ? 14.123 -11.712 -20.134 1.00 96.19 95 LEU A C 1
ATOM 741 O O . LEU A 1 95 ? 14.492 -12.883 -20.196 1.00 96.19 95 LEU A O 1
ATOM 745 N N . ASP A 1 96 ? 13.663 -11.031 -21.183 1.00 97.12 96 ASP A N 1
ATOM 746 C CA . ASP A 1 96 ? 13.525 -11.596 -22.527 1.00 97.12 96 ASP A CA 1
ATOM 747 C C . ASP A 1 96 ? 14.872 -12.083 -23.072 1.00 97.12 96 ASP A C 1
ATOM 749 O O . ASP A 1 96 ? 14.964 -13.186 -23.616 1.00 97.12 96 ASP A O 1
ATOM 753 N N . LEU A 1 97 ? 15.946 -11.309 -22.868 1.00 97.38 97 LEU A N 1
ATOM 754 C CA . LEU A 1 97 ? 17.301 -11.722 -23.240 1.00 97.38 97 LEU A CA 1
ATOM 755 C C . LEU A 1 97 ? 17.704 -13.029 -22.539 1.00 97.38 97 LEU A C 1
ATOM 757 O O . LEU A 1 97 ? 18.255 -13.932 -23.171 1.00 97.38 97 LEU A O 1
ATOM 761 N N . TYR A 1 98 ? 17.433 -13.144 -21.239 1.00 98.06 98 TYR A N 1
ATOM 762 C CA . TYR A 1 98 ? 17.767 -14.342 -20.471 1.00 98.06 98 TYR A CA 1
ATOM 763 C C . TYR A 1 98 ? 16.877 -15.534 -20.823 1.00 98.06 98 TYR A C 1
ATOM 765 O O . TYR A 1 98 ? 17.395 -16.640 -20.956 1.00 98.06 98 TYR A O 1
ATOM 773 N N . MET A 1 99 ? 15.575 -15.339 -21.029 1.00 97.69 99 MET A N 1
ATOM 774 C CA . MET A 1 99 ? 14.670 -16.404 -21.475 1.00 97.69 99 MET A CA 1
ATOM 775 C C . MET A 1 99 ? 15.084 -16.936 -22.847 1.00 97.69 99 MET A C 1
ATOM 777 O O . MET A 1 99 ? 15.242 -18.146 -23.010 1.00 97.69 99 MET A O 1
ATOM 781 N N . SER A 1 100 ? 15.403 -16.039 -23.787 1.00 96.94 100 SER A N 1
ATOM 782 C CA . SER A 1 100 ? 15.934 -16.414 -25.097 1.00 96.94 100 SER A CA 1
ATOM 783 C C . SER A 1 100 ? 17.227 -17.225 -24.982 1.00 96.94 100 SER A C 1
ATOM 785 O O . SER A 1 100 ? 17.356 -18.251 -25.647 1.00 96.94 100 SER A O 1
ATOM 787 N N . ALA A 1 101 ? 18.161 -16.826 -24.113 1.00 97.06 101 ALA A N 1
ATOM 788 C CA . ALA A 1 101 ? 19.401 -17.571 -23.883 1.00 97.06 101 ALA A CA 1
ATOM 789 C C . ALA A 1 101 ? 19.167 -18.966 -23.268 1.00 97.06 101 ALA A C 1
ATOM 791 O O . ALA A 1 101 ? 19.977 -19.874 -23.463 1.00 97.06 101 ALA A O 1
ATOM 792 N N . LEU A 1 102 ? 18.065 -19.142 -22.536 1.00 97.81 102 LEU A N 1
ATOM 793 C CA . LEU A 1 102 ? 17.648 -20.408 -21.931 1.00 97.81 102 LEU A CA 1
ATOM 794 C C . LEU A 1 102 ? 16.731 -21.248 -22.838 1.00 97.81 102 LEU A C 1
ATOM 796 O O . LEU A 1 102 ? 16.342 -22.344 -22.435 1.00 97.81 102 LEU A O 1
ATOM 800 N N . ASN A 1 103 ? 16.416 -20.779 -24.052 1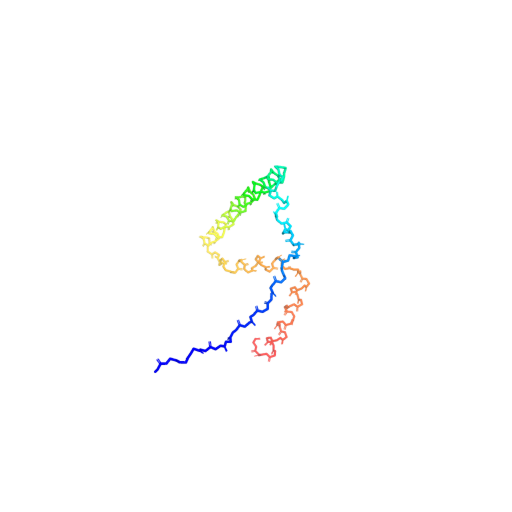.00 95.38 103 ASN A N 1
ATOM 801 C CA . ASN A 1 103 ? 15.420 -21.370 -24.954 1.00 95.38 103 ASN A CA 1
ATOM 802 C C . ASN A 1 103 ? 14.034 -21.543 -24.295 1.00 95.38 103 ASN A C 1
ATOM 804 O O . ASN A 1 103 ? 13.374 -22.566 -24.502 1.00 95.38 103 ASN A O 1
ATOM 808 N N . MET A 1 104 ? 13.627 -20.566 -23.479 1.00 92.56 104 MET A N 1
ATOM 809 C CA . MET A 1 104 ? 12.307 -20.479 -22.841 1.00 92.56 104 MET A CA 1
ATOM 810 C C . MET A 1 104 ? 11.393 -19.487 -23.552 1.00 92.56 104 MET A C 1
ATOM 812 O O . MET A 1 104 ? 11.916 -18.486 -24.088 1.00 92.56 104 MET A O 1
#